Protein AF-A0A7C7NKX2-F1 (afdb_monomer_lite)

Radius of gyration: 19.47 Å; chains: 1; bounding box: 40×15×55 Å

Sequence (81 aa):
VPDTRSAEFFGFFGFFGKVAAVIGPMLYTVLAVMFDSRVAISSLAVLIIAGTIMMRWVDVEDGIAVATAEDARIRGITESE

pLDDT: mean 91.05, std 8.76, range [49.53, 97.56]

Structure (mmCIF, N/CA/C/O backbone):
data_AF-A0A7C7NKX2-F1
#
_entry.id   AF-A0A7C7NKX2-F1
#
loop_
_atom_site.group_PDB
_atom_site.id
_atom_site.type_symbol
_atom_site.label_atom_id
_atom_site.label_alt_id
_atom_site.label_comp_id
_atom_site.label_asym_id
_atom_site.label_entity_id
_atom_site.label_seq_id
_atom_site.pdbx_PDB_ins_code
_atom_site.Cartn_x
_atom_site.Cartn_y
_atom_site.Cartn_z
_atom_site.occupancy
_atom_site.B_iso_or_equiv
_atom_site.auth_seq_id
_atom_site.auth_comp_id
_atom_site.auth_asym_id
_atom_site.auth_atom_id
_atom_site.pdbx_PDB_model_num
ATOM 1 N N . VAL A 1 1 ? -12.717 -1.499 11.503 1.00 84.38 1 VAL A N 1
ATOM 2 C CA . VAL A 1 1 ? -11.801 -2.085 12.513 1.00 84.38 1 VAL A CA 1
ATOM 3 C C . VAL A 1 1 ? -12.504 -2.054 13.859 1.00 84.38 1 VAL A C 1
ATOM 5 O O . VAL A 1 1 ? -13.285 -1.127 14.035 1.00 84.38 1 VAL A O 1
ATOM 8 N N . PRO A 1 2 ? -12.281 -3.030 14.754 1.00 87.50 2 PRO A N 1
ATOM 9 C CA . PRO A 1 2 ? -12.891 -3.029 16.082 1.00 87.50 2 PRO A CA 1
ATOM 10 C C . PRO A 1 2 ? -12.399 -1.835 16.911 1.00 87.50 2 PRO A C 1
ATOM 12 O O . PRO A 1 2 ? -11.196 -1.555 16.922 1.00 87.50 2 PRO A O 1
ATOM 15 N N . ASP A 1 3 ? -13.295 -1.156 17.621 1.00 86.38 3 ASP A N 1
ATOM 16 C CA . ASP A 1 3 ? -12.975 -0.032 18.509 1.00 86.38 3 ASP A CA 1
ATOM 17 C C . ASP A 1 3 ? -12.024 -0.475 19.625 1.00 86.38 3 ASP A C 1
ATOM 19 O O . ASP A 1 3 ? -11.030 0.195 19.924 1.00 86.38 3 ASP A O 1
ATOM 23 N N . THR A 1 4 ? -12.305 -1.649 20.196 1.00 87.00 4 THR A N 1
ATOM 24 C CA . THR A 1 4 ? -11.583 -2.235 21.337 1.00 87.00 4 THR A CA 1
ATOM 25 C C . THR A 1 4 ? -10.125 -2.574 21.028 1.00 87.00 4 THR A C 1
ATOM 27 O O . THR A 1 4 ? -9.310 -2.654 21.945 1.00 87.00 4 THR A O 1
ATOM 30 N N . ARG A 1 5 ? -9.769 -2.729 19.745 1.00 84.75 5 ARG A N 1
ATOM 31 C CA . ARG A 1 5 ? -8.403 -3.037 19.280 1.00 84.75 5 ARG A CA 1
ATOM 32 C C . ARG A 1 5 ? -7.888 -2.066 18.219 1.00 84.75 5 ARG A C 1
ATOM 34 O O . ARG A 1 5 ? -6.937 -2.363 17.497 1.00 84.75 5 ARG A O 1
ATOM 41 N N . SER A 1 6 ? -8.497 -0.890 18.116 1.00 86.44 6 SER A N 1
ATOM 42 C CA . SER A 1 6 ? -8.177 0.114 17.094 1.00 86.44 6 SER A CA 1
ATOM 43 C C . SER A 1 6 ? -6.689 0.504 17.065 1.00 86.44 6 SER A C 1
ATOM 45 O O . SER A 1 6 ? -6.117 0.653 15.983 1.00 86.44 6 SER A O 1
ATOM 47 N N . ALA A 1 7 ? -6.028 0.588 18.228 1.00 88.44 7 ALA A N 1
ATOM 48 C CA . ALA A 1 7 ? -4.598 0.895 18.338 1.00 88.44 7 ALA A CA 1
ATOM 49 C C . ALA A 1 7 ? -3.687 -0.181 17.711 1.00 88.44 7 ALA A C 1
ATOM 51 O O . ALA A 1 7 ? -2.705 0.157 17.047 1.00 88.44 7 ALA A O 1
ATOM 52 N N . GLU A 1 8 ? -4.026 -1.465 17.869 1.00 89.38 8 GLU A N 1
ATOM 53 C CA . GLU A 1 8 ? -3.278 -2.579 17.270 1.00 89.38 8 GLU A CA 1
ATOM 54 C C . GLU A 1 8 ? -3.351 -2.500 15.738 1.00 89.38 8 GLU A C 1
ATOM 56 O O . GLU A 1 8 ? -2.325 -2.525 15.054 1.00 89.38 8 GLU A O 1
ATOM 61 N N . PHE A 1 9 ? -4.555 -2.290 15.192 1.00 89.12 9 PHE A N 1
ATOM 62 C CA . PHE A 1 9 ? -4.777 -2.139 13.750 1.00 89.12 9 PHE A CA 1
ATOM 63 C C . PHE A 1 9 ? -4.128 -0.878 13.162 1.00 89.12 9 PHE A C 1
ATOM 65 O O . PHE A 1 9 ? -3.593 -0.928 12.051 1.00 89.12 9 PHE A O 1
ATOM 72 N N . PHE A 1 10 ? -4.109 0.237 13.899 1.00 88.19 10 PHE A N 1
ATOM 73 C CA . PHE A 1 10 ? -3.400 1.445 13.469 1.00 88.19 10 PHE A CA 1
ATOM 74 C C . PHE A 1 10 ? -1.884 1.213 13.368 1.00 88.19 10 PHE A C 1
ATOM 76 O O . PHE A 1 10 ? -1.245 1.665 12.414 1.00 88.19 10 PHE A O 1
ATOM 83 N N . GLY A 1 11 ? -1.315 0.442 14.302 1.00 90.81 11 GLY A N 1
ATOM 84 C CA . GLY A 1 11 ? 0.080 0.004 14.249 1.00 90.81 11 GLY A CA 1
ATOM 85 C C . GLY A 1 11 ? 0.406 -0.775 12.970 1.00 90.81 11 GLY A C 1
ATOM 86 O O . GLY A 1 11 ? 1.394 -0.469 12.297 1.00 90.81 11 GLY A O 1
ATOM 87 N N . PHE A 1 12 ? -0.457 -1.720 12.580 1.00 91.31 12 PHE A N 1
ATOM 88 C CA . PHE A 1 12 ? -0.303 -2.465 11.325 1.00 91.31 12 PHE A CA 1
ATOM 89 C C . PHE A 1 12 ? -0.405 -1.563 10.090 1.00 91.31 12 PHE A C 1
ATOM 91 O O . PHE A 1 12 ? 0.453 -1.641 9.209 1.00 91.31 12 PHE A O 1
ATOM 98 N N . PHE A 1 13 ? -1.396 -0.667 10.032 1.00 90.19 13 PHE A N 1
ATOM 99 C CA . PHE A 1 13 ? -1.552 0.271 8.915 1.00 90.19 13 PHE A CA 1
ATOM 100 C C . PHE A 1 13 ? -0.297 1.138 8.713 1.00 90.19 13 PHE A C 1
ATOM 102 O O . PHE A 1 13 ? 0.235 1.236 7.603 1.00 90.19 13 PHE A O 1
ATOM 109 N N . GLY A 1 14 ? 0.238 1.705 9.799 1.00 90.31 14 GLY A N 1
ATOM 110 C CA . GLY A 1 14 ? 1.469 2.494 9.755 1.00 90.31 14 GLY A CA 1
ATOM 111 C C . GLY A 1 14 ? 2.703 1.678 9.351 1.00 90.31 14 GLY A C 1
ATOM 112 O 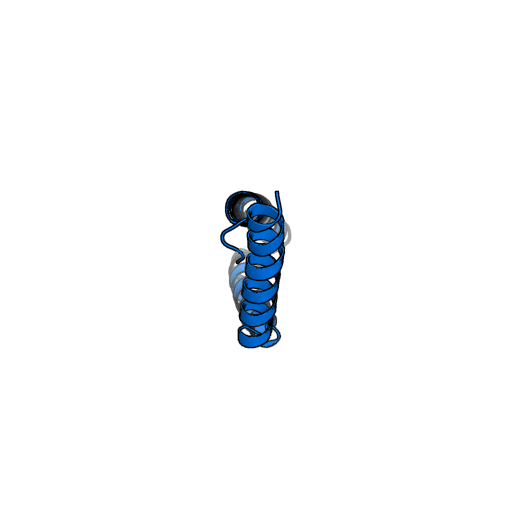O . GLY A 1 14 ? 3.576 2.183 8.640 1.00 90.31 14 GLY A O 1
ATOM 113 N N . PHE A 1 15 ? 2.785 0.409 9.762 1.00 95.25 15 PHE A N 1
ATOM 114 C CA . PHE A 1 15 ? 3.869 -0.491 9.364 1.00 95.25 15 PHE A CA 1
ATOM 115 C C . PHE A 1 15 ? 3.876 -0.754 7.853 1.00 95.25 15 PHE A C 1
ATOM 117 O O . PHE A 1 15 ? 4.922 -0.608 7.220 1.00 95.25 15 PHE A O 1
ATOM 124 N N . PHE A 1 16 ? 2.722 -1.055 7.252 1.00 92.44 16 PHE A N 1
ATOM 125 C CA . PHE A 1 16 ? 2.633 -1.272 5.804 1.00 92.44 16 PHE A CA 1
ATOM 126 C C . PHE A 1 16 ? 3.051 -0.039 4.995 1.00 92.44 16 PHE A C 1
ATOM 128 O O . PHE A 1 16 ? 3.730 -0.185 3.979 1.00 92.44 16 PHE A O 1
ATOM 135 N N . GLY A 1 17 ? 2.742 1.171 5.474 1.00 91.81 17 GLY A N 1
ATOM 136 C CA . GLY A 1 17 ? 3.234 2.410 4.863 1.00 91.81 17 GLY A CA 1
ATOM 137 C C . GLY A 1 17 ? 4.765 2.499 4.840 1.00 91.81 17 GLY A C 1
ATOM 138 O O . GLY A 1 17 ? 5.353 2.856 3.818 1.00 91.81 17 GLY A O 1
ATOM 139 N N . LYS A 1 18 ? 5.434 2.103 5.932 1.00 95.25 18 LYS A N 1
ATOM 140 C CA . LYS A 1 18 ? 6.907 2.054 5.998 1.00 95.25 18 LYS A CA 1
ATOM 141 C C . LYS A 1 18 ? 7.487 1.001 5.058 1.00 95.25 18 LYS A C 1
ATOM 143 O O . LYS A 1 18 ? 8.474 1.271 4.383 1.00 95.25 18 LYS A O 1
ATOM 148 N N . VAL A 1 19 ? 6.866 -0.177 4.985 1.00 95.25 19 VAL A N 1
ATOM 149 C CA . VAL A 1 19 ? 7.282 -1.240 4.059 1.00 95.25 19 VAL A CA 1
ATOM 150 C C . VAL A 1 19 ? 7.161 -0.765 2.610 1.00 95.25 19 VAL A C 1
ATOM 152 O O . VAL A 1 19 ? 8.115 -0.891 1.843 1.00 95.25 19 VAL A O 1
ATOM 155 N N . ALA A 1 20 ? 6.039 -0.142 2.244 1.00 92.38 20 ALA A N 1
ATOM 156 C CA . ALA A 1 20 ? 5.830 0.410 0.908 1.00 92.38 20 ALA A CA 1
ATOM 157 C C . ALA A 1 20 ? 6.857 1.503 0.560 1.00 92.38 20 ALA A C 1
ATOM 159 O O . ALA A 1 20 ? 7.386 1.514 -0.553 1.00 92.38 20 ALA A O 1
ATOM 160 N N . ALA A 1 21 ? 7.196 2.371 1.520 1.00 93.62 21 ALA A N 1
ATOM 161 C CA . ALA A 1 21 ? 8.209 3.414 1.351 1.00 93.62 21 ALA A CA 1
ATOM 162 C C . ALA A 1 21 ? 9.631 2.866 1.126 1.00 93.62 21 ALA A C 1
ATOM 164 O O . ALA A 1 21 ? 10.472 3.578 0.586 1.00 93.62 21 ALA A O 1
ATOM 165 N N . VAL A 1 22 ? 9.904 1.613 1.502 1.00 95.50 22 VAL A N 1
ATOM 166 C CA . VAL A 1 22 ? 11.174 0.932 1.208 1.00 95.50 22 VAL A CA 1
ATOM 167 C C . VAL A 1 22 ? 11.098 0.184 -0.124 1.00 95.50 22 VAL A C 1
ATOM 169 O O . VAL A 1 22 ? 11.974 0.344 -0.974 1.00 95.50 22 VAL A O 1
ATOM 172 N N . ILE A 1 23 ? 10.044 -0.610 -0.334 1.00 94.19 23 ILE A N 1
ATOM 173 C CA . ILE A 1 23 ? 9.906 -1.472 -1.517 1.00 94.19 23 ILE A CA 1
ATOM 174 C C . ILE A 1 23 ? 9.744 -0.651 -2.801 1.00 94.19 23 ILE A C 1
ATOM 176 O O . ILE A 1 23 ? 10.367 -0.980 -3.808 1.00 94.19 23 ILE A O 1
ATOM 180 N N . GLY A 1 24 ? 8.946 0.421 -2.783 1.00 92.38 24 GLY A N 1
ATOM 181 C CA . GLY A 1 24 ? 8.674 1.240 -3.969 1.00 92.38 24 GLY A CA 1
ATOM 182 C C . GLY A 1 24 ? 9.945 1.839 -4.589 1.00 92.38 24 GLY A C 1
ATOM 183 O O . GLY A 1 24 ? 10.249 1.543 -5.747 1.00 92.38 24 GLY A O 1
ATOM 184 N N . PRO A 1 25 ? 10.735 2.628 -3.832 1.00 94.50 25 PRO A N 1
ATOM 185 C CA . PRO A 1 25 ? 11.999 3.178 -4.318 1.00 94.50 25 PRO A CA 1
ATOM 186 C C . PRO A 1 25 ? 13.024 2.107 -4.688 1.00 94.50 25 PRO A C 1
ATOM 188 O O . PRO A 1 25 ? 13.755 2.286 -5.661 1.00 94.50 25 PRO A O 1
ATOM 191 N N . MET A 1 26 ? 13.075 0.991 -3.954 1.00 95.94 26 MET A N 1
ATOM 192 C CA . MET A 1 26 ? 13.973 -0.120 -4.270 1.00 95.94 26 MET A CA 1
ATOM 193 C C . MET A 1 26 ? 13.643 -0.727 -5.638 1.00 95.94 26 MET A C 1
ATOM 195 O O . MET A 1 26 ? 14.530 -0.832 -6.481 1.00 95.94 26 MET A O 1
ATOM 199 N N . LEU A 1 27 ? 12.373 -1.061 -5.888 1.00 95.19 27 LEU A N 1
ATOM 200 C CA . LEU A 1 27 ? 11.930 -1.608 -7.171 1.00 95.19 27 LEU A CA 1
ATOM 201 C C . LEU A 1 27 ? 12.192 -0.624 -8.315 1.00 95.19 27 LEU A C 1
ATOM 203 O O . LEU A 1 27 ? 12.758 -1.008 -9.338 1.00 95.19 27 LEU A O 1
ATOM 207 N N . TYR A 1 28 ? 11.831 0.649 -8.120 1.00 95.19 28 TYR A N 1
ATOM 208 C CA . TYR A 1 28 ? 12.093 1.702 -9.098 1.00 95.19 28 TYR A CA 1
ATOM 209 C C . TYR A 1 28 ? 13.587 1.804 -9.425 1.00 95.19 28 TYR A C 1
ATOM 211 O O . TYR A 1 28 ? 13.959 1.821 -10.594 1.00 95.19 28 TYR A O 1
ATOM 219 N N . THR A 1 29 ? 14.448 1.830 -8.403 1.00 95.69 29 THR A N 1
ATOM 220 C CA . THR A 1 29 ? 15.899 1.990 -8.573 1.00 95.69 29 THR A CA 1
ATOM 221 C C . THR A 1 29 ? 16.513 0.795 -9.291 1.00 95.69 29 THR A C 1
ATOM 223 O O . THR A 1 29 ? 17.303 0.983 -10.211 1.00 95.69 29 THR A O 1
ATOM 226 N N . VAL A 1 30 ? 16.125 -0.432 -8.928 1.00 96.88 30 VAL A N 1
ATOM 227 C CA . VAL A 1 30 ? 16.595 -1.649 -9.607 1.00 96.88 30 VAL A CA 1
ATOM 228 C C . VAL A 1 30 ? 16.234 -1.607 -11.092 1.00 96.88 30 VAL A C 1
ATOM 230 O O . VAL A 1 30 ? 17.097 -1.829 -11.940 1.00 96.88 30 VAL A O 1
ATOM 233 N N . LEU A 1 31 ? 14.989 -1.256 -11.424 1.00 97.00 31 LEU A N 1
ATOM 234 C CA . LEU A 1 31 ? 14.549 -1.179 -12.817 1.00 97.00 31 LEU A CA 1
ATOM 235 C C . LEU A 1 31 ? 15.185 -0.009 -13.577 1.00 97.00 31 LEU A C 1
ATOM 237 O O . LEU A 1 31 ? 15.497 -0.166 -14.751 1.00 97.00 31 LEU A O 1
ATOM 241 N N . ALA A 1 32 ? 15.430 1.126 -12.920 1.00 96.06 32 ALA A N 1
ATOM 242 C CA . ALA A 1 32 ? 16.116 2.271 -13.518 1.00 96.06 32 ALA A CA 1
ATOM 243 C C . ALA A 1 32 ? 17.602 2.004 -13.806 1.00 96.06 32 ALA A C 1
ATOM 245 O O . ALA A 1 32 ? 18.153 2.611 -14.717 1.00 96.06 32 ALA A O 1
ATOM 246 N N . VAL A 1 33 ? 18.252 1.129 -13.030 1.00 96.69 33 VAL A N 1
ATOM 247 C CA . VAL A 1 33 ? 19.658 0.743 -13.241 1.00 96.69 33 VAL A CA 1
ATOM 248 C C . VAL A 1 33 ? 19.787 -0.373 -14.277 1.00 96.69 33 VAL A C 1
ATOM 250 O O . VAL A 1 33 ? 20.713 -0.353 -15.083 1.00 96.69 33 VAL A O 1
ATOM 253 N N . MET A 1 34 ? 18.887 -1.361 -14.251 1.00 97.31 34 MET A N 1
ATOM 254 C CA . MET A 1 34 ? 18.935 -2.500 -15.176 1.00 97.31 34 MET A CA 1
ATOM 255 C C . MET A 1 34 ? 18.380 -2.175 -16.569 1.00 97.31 34 MET A C 1
ATOM 257 O O . MET A 1 34 ? 18.790 -2.800 -17.545 1.00 97.31 34 MET A O 1
ATOM 261 N N . PHE A 1 35 ? 17.445 -1.229 -16.660 1.00 94.56 35 PHE A N 1
ATOM 262 C CA . PHE A 1 35 ? 16.772 -0.817 -17.893 1.00 94.56 35 PHE A CA 1
ATOM 263 C C . PHE A 1 35 ? 16.835 0.710 -18.049 1.00 94.56 35 PHE A C 1
ATOM 265 O O . PHE A 1 35 ? 17.740 1.358 -17.533 1.00 94.56 35 PHE A O 1
ATOM 272 N N . ASP A 1 36 ? 15.894 1.300 -18.789 1.00 93.56 36 ASP A N 1
ATOM 273 C CA . ASP A 1 36 ? 15.782 2.744 -18.962 1.00 93.56 36 ASP A CA 1
ATOM 274 C C . ASP A 1 36 ? 14.655 3.360 -18.110 1.00 93.56 36 ASP A C 1
ATOM 276 O O . ASP A 1 36 ? 13.793 2.679 -17.541 1.00 93.56 36 ASP A O 1
ATOM 280 N N . SER A 1 37 ? 14.629 4.693 -18.055 1.00 94.31 37 SER A N 1
ATOM 281 C CA . SER A 1 37 ? 13.670 5.457 -17.254 1.00 94.31 37 SER A CA 1
ATOM 282 C C . SER A 1 37 ? 12.203 5.175 -17.598 1.00 94.31 37 SER A C 1
ATOM 284 O O . SER A 1 37 ? 11.344 5.299 -16.725 1.00 94.31 37 SER A O 1
ATOM 286 N N . ARG A 1 38 ? 11.877 4.790 -18.842 1.00 96.44 38 ARG A N 1
ATOM 287 C CA . ARG A 1 38 ? 10.497 4.467 -19.244 1.00 96.44 38 ARG A CA 1
ATOM 288 C C . ARG A 1 38 ? 10.016 3.207 -18.541 1.00 96.44 38 ARG A C 1
ATOM 290 O O . ARG A 1 38 ? 8.904 3.199 -18.015 1.00 96.44 38 ARG A O 1
ATOM 297 N N . VAL A 1 39 ? 10.860 2.177 -18.485 1.00 96.38 39 VAL A N 1
ATOM 298 C CA . VAL A 1 39 ? 10.557 0.923 -17.783 1.00 96.38 39 VAL A CA 1
ATOM 299 C C . VAL A 1 39 ? 10.424 1.180 -16.282 1.00 96.38 39 VAL A C 1
ATOM 301 O O . VAL A 1 39 ? 9.435 0.761 -15.678 1.00 96.38 39 VAL A O 1
ATOM 304 N N . ALA A 1 40 ? 11.338 1.955 -15.693 1.00 95.56 40 ALA A N 1
ATOM 305 C CA . ALA A 1 40 ? 11.279 2.310 -14.276 1.00 95.56 40 ALA A CA 1
ATOM 306 C C . ALA A 1 40 ? 9.977 3.040 -13.902 1.00 95.56 40 ALA A C 1
ATOM 308 O O . ALA A 1 40 ? 9.296 2.643 -12.957 1.00 95.56 40 ALA A O 1
ATOM 309 N N . ILE A 1 41 ? 9.565 4.052 -14.673 1.00 95.50 41 ILE A N 1
ATOM 310 C CA . ILE A 1 41 ? 8.305 4.775 -14.431 1.00 95.50 41 ILE A CA 1
AT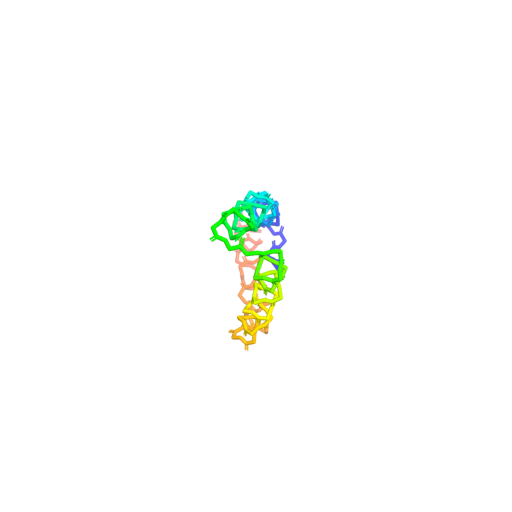OM 311 C C . ILE A 1 41 ? 7.092 3.866 -14.676 1.00 95.50 41 ILE A C 1
ATOM 313 O O . ILE A 1 41 ? 6.137 3.897 -13.899 1.00 95.50 41 ILE A O 1
ATOM 317 N N . SER A 1 42 ? 7.130 3.008 -15.703 1.00 96.06 42 SER A N 1
ATOM 318 C CA . SER A 1 42 ? 6.040 2.060 -15.974 1.00 96.06 42 SER A CA 1
ATOM 319 C C . SER A 1 42 ? 5.804 1.080 -14.818 1.00 96.06 42 SER A C 1
ATOM 321 O O . SER A 1 42 ? 4.663 0.701 -14.565 1.00 96.06 42 SER A O 1
ATOM 323 N N . SER A 1 43 ? 6.846 0.741 -14.050 1.00 94.12 43 SER A N 1
ATOM 324 C CA . SER A 1 43 ? 6.719 -0.138 -12.882 1.00 94.12 43 SER A CA 1
ATOM 325 C C . SER A 1 43 ? 5.832 0.442 -11.779 1.00 94.12 43 SER A C 1
ATOM 327 O O . SER A 1 43 ? 5.096 -0.303 -11.136 1.00 94.12 43 SER A O 1
ATOM 329 N N . LEU A 1 44 ? 5.829 1.771 -11.612 1.00 94.06 44 LEU A N 1
ATOM 330 C CA . LEU A 1 44 ? 4.948 2.460 -10.668 1.00 94.06 44 LEU A CA 1
ATOM 331 C C . LEU A 1 44 ? 3.486 2.323 -11.101 1.00 94.06 44 LEU A C 1
ATOM 333 O O . LEU A 1 44 ? 2.621 2.043 -10.275 1.00 94.06 44 LEU A O 1
ATOM 337 N N . ALA A 1 45 ? 3.218 2.463 -12.403 1.00 95.75 45 ALA A N 1
ATOM 338 C CA . ALA A 1 45 ? 1.882 2.267 -12.956 1.00 95.75 45 ALA A CA 1
ATOM 339 C C . ALA A 1 45 ? 1.406 0.819 -12.766 1.00 95.75 45 ALA A C 1
ATOM 341 O O . ALA A 1 45 ? 0.276 0.603 -12.334 1.00 95.75 45 ALA A O 1
ATOM 342 N N . VAL A 1 46 ? 2.275 -0.169 -13.014 1.00 95.12 46 VAL A N 1
ATOM 343 C CA . VAL A 1 46 ? 1.975 -1.589 -12.766 1.00 95.12 46 VAL A CA 1
ATOM 344 C C . VAL A 1 46 ? 1.665 -1.837 -11.288 1.00 95.12 46 VAL A C 1
ATOM 346 O O . VAL A 1 46 ? 0.681 -2.507 -10.991 1.00 95.12 46 VAL A O 1
ATOM 349 N N . LEU A 1 47 ? 2.444 -1.264 -10.364 1.00 93.56 47 LEU A N 1
ATOM 350 C CA . LEU A 1 47 ? 2.206 -1.357 -8.918 1.00 93.56 47 LEU A CA 1
ATOM 351 C C . LEU A 1 47 ? 0.838 -0.795 -8.518 1.00 93.56 47 LEU A C 1
ATOM 353 O O . LEU A 1 47 ? 0.100 -1.447 -7.780 1.00 93.56 47 LEU A O 1
ATOM 357 N N . ILE A 1 48 ? 0.488 0.389 -9.029 1.00 94.38 48 ILE A N 1
ATOM 358 C CA . ILE A 1 48 ? -0.806 1.025 -8.759 1.00 94.38 48 ILE A CA 1
ATOM 359 C C . ILE A 1 48 ? -1.938 0.152 -9.302 1.00 94.38 48 ILE A C 1
ATOM 361 O O . ILE A 1 48 ? -2.847 -0.185 -8.551 1.00 94.38 48 ILE A O 1
ATOM 365 N N . ILE A 1 49 ? -1.866 -0.270 -10.569 1.00 97.56 49 ILE A N 1
ATOM 366 C CA . ILE A 1 49 ? -2.902 -1.099 -11.202 1.00 97.56 49 ILE A CA 1
ATOM 367 C C . ILE A 1 49 ? -3.061 -2.429 -10.460 1.00 97.56 49 ILE A C 1
ATOM 369 O O . ILE A 1 49 ? -4.185 -2.830 -10.164 1.00 97.56 49 ILE A O 1
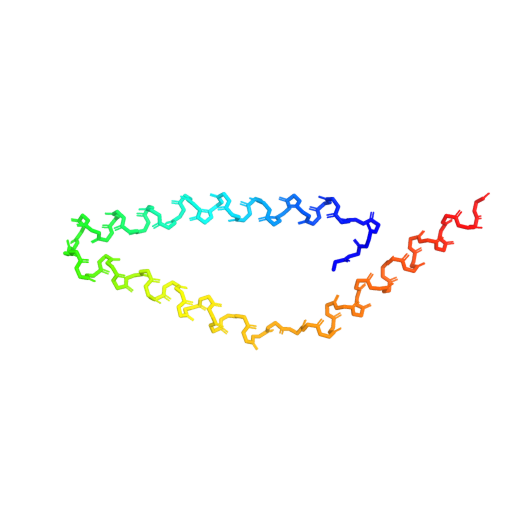ATOM 373 N N . ALA A 1 50 ? -1.957 -3.096 -10.118 1.00 95.81 50 ALA A N 1
ATOM 374 C CA . ALA A 1 50 ? -1.981 -4.345 -9.365 1.00 95.81 50 ALA A CA 1
ATOM 375 C C . ALA A 1 50 ? -2.645 -4.160 -7.993 1.00 95.81 50 ALA A C 1
ATOM 377 O O . ALA A 1 50 ? -3.523 -4.943 -7.631 1.00 95.81 50 ALA A O 1
ATOM 378 N N . GLY A 1 51 ? -2.288 -3.100 -7.262 1.00 94.06 51 GLY A N 1
ATOM 379 C CA . GLY A 1 51 ? -2.920 -2.755 -5.988 1.00 94.06 51 GLY A CA 1
ATOM 380 C C . GLY A 1 51 ? -4.415 -2.459 -6.135 1.00 94.06 51 GLY A C 1
ATOM 381 O O . GLY A 1 51 ? -5.225 -2.971 -5.367 1.00 94.06 51 GLY A O 1
ATOM 382 N N . THR A 1 52 ? -4.805 -1.696 -7.158 1.00 96.25 52 THR A N 1
ATOM 383 C CA . THR A 1 52 ? -6.214 -1.388 -7.443 1.00 96.25 52 THR A CA 1
ATOM 384 C C . THR A 1 52 ? -7.020 -2.641 -7.783 1.00 96.25 52 THR A C 1
ATOM 386 O O . THR 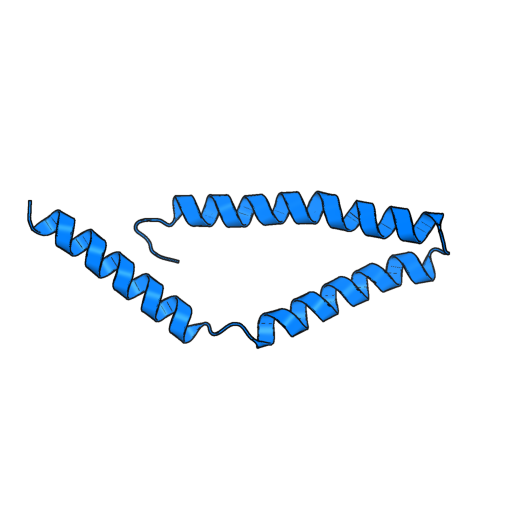A 1 52 ? -8.132 -2.803 -7.286 1.00 96.25 52 THR A O 1
ATOM 389 N N . ILE A 1 53 ? -6.476 -3.550 -8.597 1.00 97.50 53 ILE A N 1
ATOM 390 C CA . ILE A 1 53 ? -7.137 -4.824 -8.913 1.00 97.50 53 ILE A CA 1
ATOM 391 C C . ILE A 1 53 ? -7.262 -5.679 -7.651 1.00 97.50 53 ILE A C 1
ATOM 393 O O . ILE A 1 53 ? -8.326 -6.242 -7.407 1.00 97.50 53 ILE A O 1
ATOM 397 N N . MET A 1 54 ? -6.216 -5.730 -6.823 1.00 96.06 54 MET A N 1
ATOM 39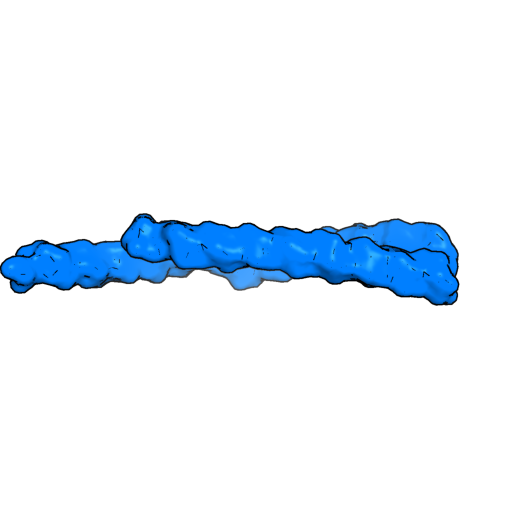8 C CA . MET A 1 54 ? -6.218 -6.493 -5.575 1.00 96.06 54 MET A CA 1
ATOM 399 C C . MET A 1 54 ? -7.337 -6.052 -4.623 1.00 96.06 54 MET A C 1
ATOM 401 O O . MET A 1 54 ? -7.982 -6.898 -4.008 1.00 96.06 54 MET A O 1
ATOM 405 N N . MET A 1 55 ? -7.629 -4.748 -4.555 1.00 95.12 55 MET A N 1
ATOM 406 C CA . MET A 1 55 ? -8.729 -4.220 -3.738 1.00 95.12 55 MET A CA 1
ATOM 407 C C . MET A 1 55 ? -10.107 -4.746 -4.159 1.00 95.12 55 MET A C 1
ATOM 409 O O . MET A 1 55 ? -11.036 -4.718 -3.360 1.00 95.12 55 MET A O 1
ATOM 413 N N . ARG A 1 56 ? -10.268 -5.258 -5.385 1.00 95.88 56 ARG A N 1
ATOM 414 C CA . ARG A 1 56 ? -11.561 -5.745 -5.884 1.00 95.88 56 ARG A CA 1
ATOM 415 C C . ARG A 1 56 ? -12.001 -7.079 -5.277 1.00 95.88 56 ARG A C 1
ATOM 417 O O . ARG A 1 56 ? -13.169 -7.429 -5.410 1.00 95.88 56 ARG A O 1
ATOM 424 N N . TRP A 1 57 ? -11.098 -7.805 -4.623 1.00 96.56 57 TRP A N 1
ATOM 425 C CA . TRP A 1 57 ? -11.422 -9.026 -3.876 1.00 96.56 57 TRP A CA 1
ATOM 426 C C . TRP A 1 57 ? -11.675 -8.779 -2.387 1.00 96.56 57 TRP A C 1
ATOM 428 O O . TRP A 1 57 ? -11.890 -9.733 -1.644 1.00 96.56 57 TRP A O 1
ATOM 438 N N . VAL A 1 58 ? -11.621 -7.525 -1.936 1.00 95.00 58 VAL A N 1
ATOM 439 C CA . VAL A 1 58 ? -11.870 -7.179 -0.537 1.00 95.00 58 VAL A CA 1
ATOM 440 C C . VAL A 1 58 ? -13.375 -7.048 -0.314 1.00 95.00 58 VAL A C 1
ATOM 442 O O . VAL A 1 58 ? -14.014 -6.186 -0.915 1.00 95.00 58 VAL A O 1
ATOM 445 N N . ASP A 1 59 ? -13.922 -7.891 0.561 1.00 96.12 59 ASP A N 1
ATOM 446 C CA . ASP A 1 59 ? -15.292 -7.777 1.062 1.00 96.12 59 ASP A CA 1
ATOM 447 C C . ASP A 1 59 ? -15.315 -6.820 2.260 1.00 96.12 59 ASP A C 1
ATOM 449 O O . ASP A 1 59 ? -14.682 -7.061 3.293 1.00 96.12 59 ASP A O 1
ATOM 453 N N . VAL A 1 60 ? -15.983 -5.683 2.088 1.00 94.81 60 VAL A N 1
ATOM 454 C CA . VAL A 1 60 ? -16.035 -4.63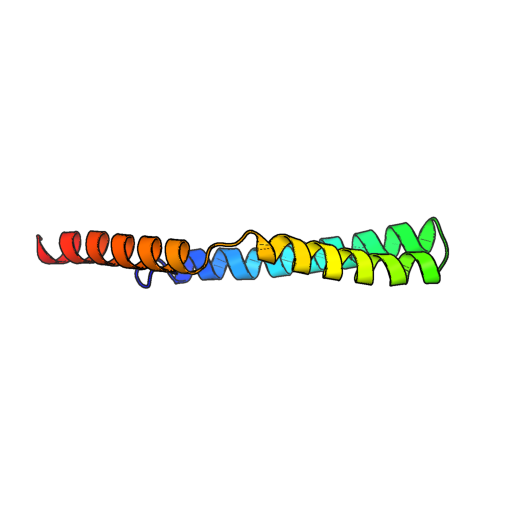1 3.107 1.00 94.81 60 VAL A CA 1
ATOM 455 C C . VAL A 1 60 ? -17.142 -4.919 4.117 1.00 94.81 60 VAL A C 1
ATOM 457 O O . VAL A 1 60 ? -16.933 -4.727 5.316 1.00 94.81 60 VAL A O 1
ATOM 460 N N . GLU A 1 61 ? -18.293 -5.403 3.653 1.00 95.25 61 GLU A N 1
ATOM 461 C CA . GLU A 1 61 ? -19.435 -5.751 4.492 1.00 95.25 61 GLU A CA 1
ATOM 462 C C . GLU A 1 61 ? -19.090 -6.849 5.508 1.00 95.25 61 GLU A C 1
ATOM 464 O O . GLU A 1 61 ? -19.363 -6.673 6.699 1.00 95.25 61 GLU A O 1
ATOM 469 N N . ASP A 1 62 ? -18.436 -7.935 5.079 1.00 95.38 62 ASP A N 1
ATOM 470 C CA . ASP A 1 62 ? -17.974 -8.999 5.984 1.00 95.38 62 ASP A CA 1
ATOM 471 C C . ASP A 1 62 ? -16.976 -8.455 7.018 1.00 95.38 62 ASP A C 1
ATOM 473 O O . ASP A 1 62 ? -17.111 -8.681 8.223 1.00 95.38 62 ASP A O 1
ATOM 477 N N . GLY A 1 63 ? -16.028 -7.623 6.574 1.00 93.94 63 GLY A N 1
ATOM 478 C CA . GLY A 1 63 ? -15.048 -6.990 7.457 1.00 93.94 63 GLY A CA 1
ATOM 479 C C . GLY A 1 63 ? -15.676 -6.100 8.538 1.00 93.94 63 GLY A C 1
ATOM 480 O O . GLY A 1 63 ? -15.184 -6.058 9.671 1.00 93.94 63 GLY A O 1
ATOM 481 N N . ILE A 1 64 ? -16.770 -5.398 8.220 1.00 94.62 64 ILE A N 1
ATOM 482 C CA . ILE A 1 64 ? -17.538 -4.609 9.195 1.00 94.62 64 ILE A CA 1
ATOM 483 C C . ILE A 1 64 ? -18.265 -5.536 10.173 1.00 94.62 64 ILE A C 1
ATOM 485 O O . ILE A 1 64 ? -18.172 -5.326 11.384 1.00 94.62 64 ILE A O 1
ATOM 489 N N . ALA A 1 65 ? -18.941 -6.574 9.672 1.00 95.31 65 ALA A N 1
ATOM 490 C CA . ALA A 1 65 ? -19.687 -7.518 10.503 1.00 95.31 65 ALA A CA 1
ATOM 491 C C . ALA A 1 65 ? -18.784 -8.214 11.535 1.00 95.31 65 ALA A C 1
ATOM 493 O O . ALA A 1 65 ? -19.115 -8.258 12.723 1.00 95.31 65 ALA A O 1
ATOM 494 N N . VAL A 1 66 ? -17.607 -8.681 11.106 1.00 94.69 66 VAL A N 1
ATOM 495 C CA . VAL A 1 66 ? -16.602 -9.295 11.987 1.00 94.69 66 VAL A CA 1
ATOM 496 C C . VAL A 1 66 ? -16.101 -8.300 13.036 1.00 94.69 66 VAL A C 1
ATOM 498 O O . VAL A 1 66 ? -15.971 -8.657 14.208 1.00 94.69 66 VAL A O 1
ATOM 501 N N . ALA A 1 67 ? -15.859 -7.041 12.654 1.00 93.19 67 ALA A N 1
ATOM 502 C CA . ALA A 1 67 ? -15.399 -6.021 13.593 1.00 93.19 67 ALA A CA 1
ATOM 503 C C . ALA A 1 67 ? -16.437 -5.719 14.687 1.00 93.19 67 ALA A C 1
ATOM 505 O O . ALA A 1 67 ? -16.088 -5.668 15.866 1.00 93.19 67 ALA A O 1
ATOM 506 N N . THR A 1 68 ? -17.712 -5.575 14.315 1.00 92.44 68 THR A N 1
ATOM 507 C CA . THR A 1 68 ? -18.797 -5.329 15.274 1.00 92.44 68 THR A CA 1
ATOM 508 C C . THR A 1 68 ? -19.034 -6.524 16.199 1.00 92.44 68 THR A C 1
ATOM 510 O O . THR A 1 68 ? -19.230 -6.335 17.400 1.00 92.44 68 THR A O 1
ATOM 513 N N . ALA A 1 69 ? -18.987 -7.753 15.671 1.00 92.44 69 ALA A N 1
ATOM 514 C CA . ALA A 1 69 ? -19.135 -8.965 16.476 1.00 92.44 69 ALA A CA 1
ATOM 515 C C . ALA A 1 69 ? -18.026 -9.094 17.536 1.00 92.44 69 ALA A C 1
ATOM 517 O O . ALA A 1 69 ? -18.295 -9.457 18.682 1.00 92.44 69 ALA A O 1
ATOM 518 N N . GLU A 1 70 ? -16.788 -8.752 17.174 1.00 90.38 70 GLU A N 1
ATOM 519 C CA . GLU A 1 70 ? -15.650 -8.771 18.093 1.00 90.38 70 GLU A CA 1
ATOM 520 C C . GLU A 1 70 ? -15.771 -7.714 19.200 1.00 90.38 70 GLU A C 1
ATOM 522 O O . GLU A 1 70 ? -15.538 -8.022 20.372 1.00 90.38 70 GLU A O 1
ATOM 527 N N . ASP A 1 71 ? -16.195 -6.491 18.866 1.00 90.56 71 ASP A N 1
ATOM 528 C CA . ASP A 1 71 ? -16.417 -5.442 19.868 1.00 90.56 71 ASP A CA 1
ATOM 529 C C . ASP A 1 71 ? -17.533 -5.811 20.854 1.00 90.56 71 ASP A C 1
ATOM 531 O O . ASP A 1 71 ? -17.383 -5.600 22.060 1.00 90.56 71 ASP A O 1
ATOM 535 N N . ALA A 1 72 ? -18.633 -6.398 20.368 1.00 90.25 72 ALA A N 1
ATOM 536 C CA . ALA A 1 72 ? -19.722 -6.870 21.221 1.00 90.25 72 ALA A CA 1
ATOM 537 C C . ALA A 1 72 ? -19.252 -7.976 22.182 1.00 90.25 72 ALA A C 1
ATOM 539 O O . ALA A 1 72 ? -19.585 -7.952 23.368 1.00 90.25 72 ALA A O 1
ATOM 540 N N . ARG A 1 73 ? -18.425 -8.909 21.692 1.00 89.69 73 ARG A N 1
ATOM 541 C CA . ARG A 1 73 ? -17.843 -9.987 22.500 1.00 89.69 73 ARG A CA 1
ATOM 542 C C . ARG A 1 73 ? -16.947 -9.449 23.615 1.00 89.69 73 ARG A C 1
ATOM 544 O O . ARG A 1 73 ? -17.044 -9.925 24.741 1.00 89.69 73 ARG A O 1
ATOM 551 N N . ILE A 1 74 ? -16.084 -8.475 23.320 1.00 87.62 74 ILE A N 1
ATOM 552 C CA . ILE A 1 74 ? -15.174 -7.897 24.321 1.00 87.62 74 ILE A CA 1
ATOM 553 C C . ILE A 1 74 ? -15.945 -7.071 25.356 1.00 87.62 74 ILE A C 1
ATOM 555 O O . ILE A 1 74 ? -15.720 -7.246 26.550 1.00 87.62 74 ILE A O 1
ATOM 559 N N . ARG A 1 75 ? -16.887 -6.220 24.930 1.00 85.56 75 ARG A N 1
ATOM 560 C CA . ARG A 1 75 ? -17.690 -5.403 25.859 1.00 85.56 75 ARG A CA 1
ATOM 561 C C . ARG A 1 75 ? -18.563 -6.260 26.783 1.00 85.56 75 ARG A C 1
ATOM 563 O O . ARG A 1 75 ? -18.653 -5.957 27.966 1.00 85.56 75 ARG A O 1
ATOM 570 N N . GLY A 1 76 ? -19.125 -7.359 26.274 1.00 77.25 76 GLY A N 1
ATOM 571 C CA . GLY A 1 76 ? -19.901 -8.307 27.080 1.00 77.25 76 GLY A CA 1
ATOM 572 C C . GLY A 1 76 ? -19.085 -9.057 28.141 1.00 77.25 76 GLY A C 1
ATOM 573 O O . GLY A 1 76 ? -19.646 -9.449 29.157 1.00 77.25 76 GLY A O 1
ATOM 574 N N . ILE A 1 77 ? -17.768 -9.222 27.951 1.00 69.88 77 ILE A N 1
ATOM 575 C CA . ILE A 1 77 ? -16.867 -9.742 28.997 1.00 69.88 77 ILE A CA 1
ATOM 576 C C . ILE A 1 77 ? -16.716 -8.700 30.114 1.00 69.88 77 ILE A C 1
ATOM 578 O O . ILE A 1 77 ? -16.819 -9.049 31.285 1.00 69.88 77 ILE A O 1
ATOM 582 N N . THR A 1 78 ? -16.549 -7.422 29.759 1.00 64.94 78 THR A N 1
ATOM 583 C CA . THR A 1 78 ? -16.359 -6.322 30.720 1.00 64.94 78 THR A CA 1
ATOM 584 C C . THR A 1 78 ? -17.587 -6.042 31.594 1.00 64.94 78 THR A C 1
ATOM 586 O O . THR A 1 78 ? -17.421 -5.610 32.726 1.00 64.94 78 THR A O 1
ATOM 589 N N . GLU A 1 79 ? -18.812 -6.277 31.109 1.00 61.50 79 GLU A N 1
ATOM 590 C CA . GLU A 1 79 ? -20.044 -6.092 31.906 1.00 61.50 79 GLU A CA 1
ATOM 591 C C . GLU A 1 79 ? -20.358 -7.268 32.850 1.00 61.50 79 GLU A C 1
ATOM 593 O O . GLU A 1 79 ? -21.240 -7.156 33.700 1.00 61.50 79 GLU A O 1
ATOM 598 N N . SER A 1 80 ? -19.672 -8.403 32.687 1.00 57.88 80 SER A N 1
ATOM 599 C CA . SER A 1 80 ? -19.899 -9.628 33.468 1.00 57.88 80 SER A CA 1
ATOM 600 C C . SER A 1 80 ? -18.945 -9.821 34.658 1.00 57.88 80 SER A C 1
ATOM 602 O O . SER A 1 80 ? -19.047 -10.839 35.346 1.00 57.88 80 SER A O 1
ATOM 604 N N . GLU A 1 81 ? -18.054 -8.855 34.908 1.00 49.53 81 GLU A N 1
ATOM 605 C CA . GLU A 1 81 ? -17.169 -8.753 36.086 1.00 49.53 81 GLU A CA 1
ATOM 606 C C . GLU A 1 81 ? -17.660 -7.674 37.064 1.00 49.53 81 GLU A C 1
ATOM 608 O O . GLU A 1 81 ? -17.561 -7.914 38.290 1.00 49.53 81 GLU A O 1
#

Foldseek 3Di:
DAPVCVVVVVVVVVVVVVVCVVVLVVQLVVCVVVHNNVRSVVVVVVVVVVVVVVCVPDDPVVVVVVNVVVNVVVVVVVVVD

Secondary structure (DSSP, 8-state):
--GGGHHHHHHHHHHHHHHHHHHHHHHHHHHHHHS-HHHHHHHHHHHHHHHHHHGGG--HHHHHHHHHHHHHHHHHHHTT-